Protein AF-M0ZVP5-F1 (afdb_monomer_lite)

Foldseek 3Di:
DDDPDPDPVVVVLCVDPVSVVVVVVCVVDPNPVVVVVVVVVVVVVVPPPDQDDPRDDDDDD

InterPro domains:
  IPR010255 Haem peroxidase superfamily [SSF48113] (3-56)

Secondary structure (DSSP, 8-state):
--S--SSHHHHHHHHSHHHHHHHHHHHHSSSHHHHHHHHHHHHHHHTTT---GGG------

Radius of gyration: 17.51 Å; chains: 1; bounding box: 41×25×40 Å

Sequence (61 aa):
MRGRELLFADQQLMANEKTAAAVTDYAIDDGIIFRTEFAHAMAKLSNFGVLNGSQGSKFID

Structure (mmCIF, N/CA/C/O backbone):
data_AF-M0ZVP5-F1
#
_entry.id   AF-M0ZVP5-F1
#
loop_
_atom_site.group_PDB
_atom_site.id
_atom_site.type_symbol
_atom_site.label_atom_id
_atom_site.label_alt_id
_atom_site.label_comp_id
_atom_site.label_asym_id
_atom_site.label_entity_id
_atom_site.label_seq_id
_atom_site.pdbx_PDB_ins_code
_atom_site.Cartn_x
_atom_site.Cartn_y
_atom_site.Cartn_z
_atom_site.occupancy
_atom_site.B_iso_or_equiv
_atom_site.auth_seq_id
_atom_site.auth_comp_id
_atom_site.auth_asym_id
_atom_site.auth_atom_id
_atom_site.pdbx_PDB_model_num
ATOM 1 N N . MET A 1 1 ? 18.068 -4.049 -11.713 1.00 47.03 1 MET A N 1
ATOM 2 C CA . MET A 1 1 ? 17.355 -4.857 -10.703 1.00 47.03 1 MET A CA 1
ATOM 3 C C . MET A 1 1 ? 16.234 -5.594 -11.426 1.00 47.03 1 MET A C 1
ATOM 5 O O . MET A 1 1 ? 15.372 -4.920 -11.960 1.00 47.03 1 MET A O 1
ATOM 9 N N . ARG A 1 2 ? 16.293 -6.920 -11.605 1.00 55.78 2 ARG A N 1
ATOM 10 C CA . ARG A 1 2 ? 15.210 -7.707 -12.233 1.00 55.78 2 ARG A CA 1
ATOM 11 C C . ARG A 1 2 ? 15.218 -9.125 -11.645 1.00 55.78 2 ARG A C 1
ATOM 13 O O . ARG A 1 2 ? 16.268 -9.760 -11.670 1.00 55.78 2 ARG A O 1
ATOM 20 N N . GLY A 1 3 ? 14.072 -9.587 -11.131 1.00 53.66 3 GLY A N 1
ATOM 21 C CA . GLY A 1 3 ? 13.792 -11.011 -10.878 1.00 53.66 3 GLY A CA 1
ATOM 22 C C . GLY A 1 3 ? 14.003 -11.568 -9.461 1.00 53.66 3 GLY A C 1
ATOM 23 O O . GLY A 1 3 ? 14.358 -12.734 -9.344 1.00 53.66 3 GLY A O 1
ATOM 24 N N . ARG A 1 4 ? 13.808 -10.784 -8.390 1.00 62.53 4 ARG A N 1
ATOM 25 C CA . ARG A 1 4 ? 13.912 -11.271 -6.990 1.00 62.53 4 ARG A CA 1
ATOM 26 C C . ARG A 1 4 ? 12.599 -11.251 -6.197 1.00 62.53 4 ARG A C 1
ATOM 28 O O . ARG A 1 4 ? 12.626 -11.398 -4.983 1.00 62.53 4 ARG A O 1
ATOM 35 N N . GLU A 1 5 ? 11.467 -11.078 -6.865 1.00 65.00 5 GLU A N 1
ATOM 36 C CA . GLU A 1 5 ? 10.151 -11.020 -6.220 1.00 65.00 5 GLU A CA 1
ATOM 37 C C . GLU A 1 5 ? 9.420 -12.351 -6.414 1.00 65.00 5 GLU A C 1
ATOM 39 O O . GLU A 1 5 ? 9.325 -12.850 -7.539 1.00 65.00 5 GLU A O 1
ATOM 44 N N . LEU A 1 6 ? 8.973 -12.944 -5.300 1.00 76.94 6 LEU A N 1
ATOM 45 C CA . LEU A 1 6 ? 8.420 -14.301 -5.232 1.00 76.94 6 LEU A CA 1
ATOM 46 C C . LEU A 1 6 ? 6.998 -14.375 -5.808 1.00 76.94 6 LEU A C 1
ATOM 48 O O . LEU A 1 6 ? 6.609 -15.418 -6.332 1.00 76.94 6 LEU A O 1
ATOM 52 N N . LEU A 1 7 ? 6.227 -13.286 -5.725 1.00 82.81 7 LEU A N 1
ATOM 53 C CA . LEU A 1 7 ? 4.826 -13.261 -6.134 1.00 82.81 7 LEU A CA 1
ATOM 54 C C . LEU A 1 7 ? 4.618 -12.413 -7.391 1.00 82.81 7 LEU A C 1
ATOM 56 O O . LEU A 1 7 ? 5.176 -11.329 -7.544 1.00 82.81 7 LEU A O 1
ATOM 60 N N . PHE A 1 8 ? 3.731 -12.881 -8.274 1.00 84.94 8 PHE A N 1
ATOM 61 C CA . PHE A 1 8 ? 3.303 -12.125 -9.455 1.00 84.94 8 PHE A CA 1
ATOM 62 C C . PHE A 1 8 ? 2.706 -10.760 -9.078 1.00 84.94 8 PHE A C 1
ATOM 64 O O . PHE A 1 8 ? 2.939 -9.780 -9.778 1.00 84.94 8 PHE A O 1
ATOM 71 N N . ALA A 1 9 ? 1.977 -10.691 -7.958 1.00 86.75 9 ALA A N 1
ATOM 72 C CA . ALA A 1 9 ? 1.396 -9.450 -7.451 1.00 86.75 9 ALA A CA 1
ATOM 73 C C . ALA A 1 9 ? 2.461 -8.389 -7.117 1.00 86.75 9 ALA A C 1
ATOM 75 O O . ALA A 1 9 ? 2.245 -7.217 -7.416 1.00 86.75 9 ALA A O 1
ATOM 76 N N . ASP A 1 10 ? 3.616 -8.798 -6.585 1.00 86.00 10 ASP A N 1
ATOM 77 C CA . ASP A 1 10 ? 4.717 -7.884 -6.259 1.00 86.00 10 ASP A CA 1
ATOM 78 C C . ASP A 1 10 ? 5.283 -7.260 -7.542 1.00 86.00 10 ASP A C 1
ATOM 80 O O . ASP A 1 10 ? 5.396 -6.040 -7.652 1.00 86.00 10 ASP A O 1
ATOM 84 N N . GLN A 1 11 ? 5.496 -8.082 -8.576 1.00 87.56 11 GLN A N 1
ATOM 85 C CA . GLN A 1 11 ? 5.992 -7.610 -9.874 1.00 87.56 11 GLN A CA 1
ATOM 86 C C . GLN A 1 11 ? 5.024 -6.639 -10.560 1.00 87.56 11 GLN A C 1
ATOM 88 O O . GLN A 1 11 ? 5.459 -5.753 -11.300 1.00 87.56 11 GLN A O 1
ATOM 93 N N . GLN A 1 12 ? 3.714 -6.769 -10.319 1.00 91.12 12 GLN A N 1
ATOM 94 C CA . GLN A 1 12 ? 2.734 -5.829 -10.867 1.00 91.12 12 GLN A CA 1
ATOM 95 C C . GLN A 1 12 ? 2.885 -4.416 -10.292 1.00 91.12 12 GLN A C 1
ATOM 97 O O . GLN A 1 12 ? 2.548 -3.454 -10.984 1.00 91.12 12 GLN A O 1
ATOM 102 N N . LEU A 1 13 ? 3.453 -4.252 -9.091 1.00 90.75 13 LEU A N 1
ATOM 103 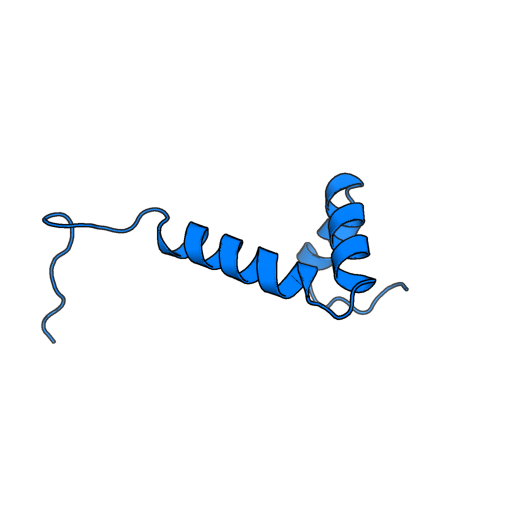C CA . LEU A 1 13 ? 3.738 -2.923 -8.538 1.00 90.75 13 LEU A CA 1
ATOM 104 C C . LEU A 1 13 ? 4.772 -2.167 -9.380 1.00 90.75 13 LEU A C 1
ATOM 106 O O . LEU A 1 13 ? 4.701 -0.945 -9.473 1.00 90.75 13 LEU A O 1
ATOM 110 N N . MET A 1 14 ? 5.672 -2.878 -10.059 1.00 89.50 14 MET A N 1
ATOM 111 C CA . MET A 1 14 ? 6.655 -2.291 -10.975 1.00 89.50 14 MET A CA 1
ATOM 112 C C . MET A 1 14 ? 6.136 -2.139 -12.414 1.00 89.50 14 MET A C 1
ATOM 114 O O . MET A 1 14 ? 6.771 -1.467 -13.223 1.00 89.50 14 MET A O 1
ATOM 118 N N . ALA A 1 15 ? 4.999 -2.756 -12.754 1.00 89.56 15 ALA A N 1
ATOM 119 C CA . ALA A 1 15 ? 4.438 -2.750 -14.107 1.00 89.56 15 ALA A CA 1
ATOM 120 C C . ALA A 1 15 ? 3.604 -1.494 -14.421 1.00 89.56 15 ALA A C 1
ATOM 122 O O . ALA A 1 15 ? 3.429 -1.146 -15.589 1.00 89.56 15 ALA A O 1
ATOM 123 N N . ASN A 1 16 ? 3.089 -0.808 -13.397 1.00 91.94 16 ASN A N 1
ATOM 124 C CA . ASN A 1 16 ? 2.366 0.454 -13.537 1.00 91.94 16 ASN A CA 1
ATOM 125 C C . ASN A 1 16 ? 3.251 1.633 -13.108 1.00 91.94 16 ASN A C 1
ATOM 127 O O . ASN A 1 16 ? 3.849 1.603 -12.037 1.00 91.94 16 ASN A O 1
ATOM 131 N N . GLU A 1 17 ? 3.295 2.698 -13.913 1.00 92.38 17 GLU A N 1
ATOM 132 C CA . GLU A 1 17 ? 4.186 3.847 -13.685 1.00 92.38 17 GLU A CA 1
ATOM 133 C C . GLU A 1 17 ? 4.003 4.507 -12.311 1.00 92.38 17 GLU A C 1
ATOM 135 O O . GLU A 1 17 ? 4.981 4.893 -11.672 1.00 92.38 17 GLU A O 1
ATOM 140 N N . LYS A 1 18 ? 2.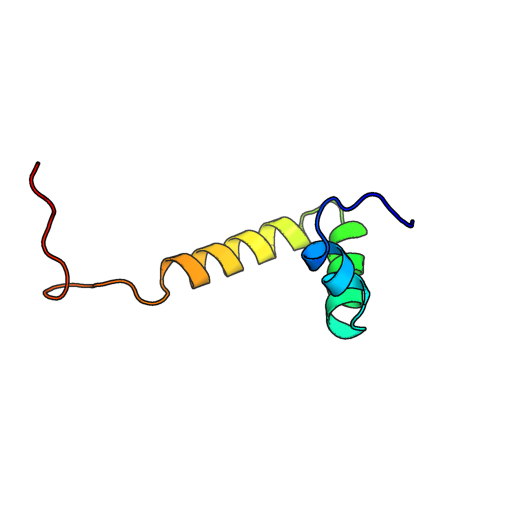763 4.610 -11.817 1.00 93.19 18 LYS A N 1
ATOM 141 C CA . LYS A 1 18 ? 2.481 5.270 -10.534 1.00 93.19 18 LYS A CA 1
ATOM 142 C C . LYS A 1 18 ? 2.973 4.446 -9.353 1.00 93.19 18 LYS A C 1
ATOM 144 O O . LYS A 1 18 ? 3.555 4.990 -8.420 1.00 93.19 18 LYS A O 1
ATOM 149 N N . THR A 1 19 ? 2.728 3.140 -9.380 1.00 93.06 19 THR A N 1
ATOM 150 C CA . THR A 1 19 ? 3.175 2.248 -8.307 1.00 93.06 19 THR A CA 1
ATOM 151 C C . THR A 1 19 ? 4.679 2.003 -8.388 1.00 93.06 19 THR A C 1
ATOM 153 O O . THR A 1 19 ? 5.321 1.916 -7.348 1.00 93.06 19 THR A O 1
ATOM 156 N N . ALA A 1 20 ? 5.267 2.007 -9.588 1.00 94.12 20 ALA A N 1
ATOM 157 C CA . ALA A 1 20 ? 6.708 1.879 -9.781 1.00 94.12 20 ALA A CA 1
ATOM 158 C C . ALA A 1 20 ? 7.476 3.078 -9.203 1.00 94.12 20 ALA A C 1
ATOM 160 O O . ALA A 1 20 ? 8.538 2.895 -8.606 1.00 94.12 20 ALA A O 1
ATOM 161 N N . ALA A 1 21 ? 6.929 4.294 -9.330 1.00 93.50 21 ALA A N 1
ATOM 162 C CA . ALA A 1 21 ? 7.485 5.481 -8.682 1.00 93.50 21 ALA A CA 1
ATOM 163 C C . ALA A 1 21 ? 7.495 5.328 -7.152 1.00 93.50 21 ALA A C 1
ATOM 165 O O . ALA A 1 21 ? 8.541 5.491 -6.534 1.00 93.50 21 ALA A O 1
ATOM 166 N N . ALA A 1 22 ? 6.380 4.891 -6.555 1.00 91.81 22 ALA A N 1
ATOM 167 C CA . ALA A 1 22 ? 6.306 4.654 -5.112 1.00 91.81 22 ALA A CA 1
ATOM 168 C C . ALA A 1 22 ? 7.283 3.561 -4.633 1.00 91.81 22 ALA A C 1
ATOM 170 O O . ALA A 1 22 ? 7.952 3.738 -3.618 1.00 91.81 22 ALA A O 1
ATOM 171 N N . VAL A 1 23 ? 7.417 2.450 -5.372 1.00 91.44 23 VAL A N 1
ATOM 172 C CA . VAL A 1 23 ? 8.409 1.404 -5.053 1.00 91.44 23 VAL A CA 1
ATOM 173 C C . VAL A 1 23 ? 9.833 1.961 -5.127 1.00 91.44 23 VAL A C 1
ATOM 175 O O . VAL A 1 23 ? 10.661 1.642 -4.276 1.00 91.44 23 VAL A O 1
ATOM 178 N N . THR A 1 24 ? 10.113 2.816 -6.111 1.00 92.75 24 THR A N 1
ATOM 179 C CA . THR A 1 24 ? 11.420 3.467 -6.262 1.00 92.75 24 THR A CA 1
ATOM 180 C C . THR A 1 24 ? 11.716 4.392 -5.081 1.00 92.75 24 THR A C 1
ATOM 182 O O . THR A 1 24 ? 12.784 4.277 -4.484 1.00 92.75 24 THR A O 1
ATOM 185 N N . ASP A 1 25 ? 10.762 5.235 -4.683 1.00 92.19 25 ASP A N 1
ATOM 186 C CA . ASP A 1 25 ? 10.908 6.140 -3.537 1.00 92.19 25 ASP A CA 1
ATOM 187 C C . ASP A 1 25 ? 11.144 5.368 -2.229 1.00 92.19 25 ASP A C 1
ATOM 189 O O . ASP A 1 25 ? 12.029 5.711 -1.444 1.00 92.19 25 ASP A O 1
ATOM 193 N N . TYR A 1 26 ? 10.408 4.273 -2.013 1.00 92.38 26 TYR A N 1
ATOM 194 C CA . TYR A 1 26 ? 10.579 3.417 -0.836 1.00 92.38 26 TYR A CA 1
ATOM 195 C C . TYR A 1 26 ? 11.906 2.654 -0.814 1.00 92.38 26 TYR A C 1
ATOM 197 O O . TYR A 1 26 ? 12.384 2.317 0.268 1.00 92.38 26 TYR A O 1
ATOM 205 N N . ALA A 1 27 ? 12.492 2.368 -1.979 1.00 89.88 27 ALA A N 1
ATOM 206 C CA . ALA A 1 27 ? 13.752 1.638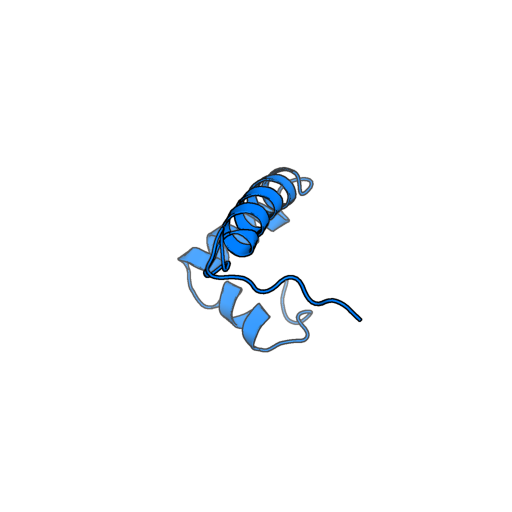 -2.094 1.00 89.88 27 ALA A CA 1
ATOM 207 C C . ALA A 1 27 ? 15.000 2.534 -2.014 1.00 89.88 27 ALA A C 1
ATOM 209 O O . ALA A 1 27 ? 16.083 2.022 -1.730 1.00 89.88 27 ALA A O 1
ATOM 210 N N . ILE A 1 28 ? 14.876 3.832 -2.315 1.00 89.88 28 ILE A N 1
ATOM 211 C CA . ILE A 1 28 ? 16.001 4.783 -2.330 1.00 89.88 28 ILE A CA 1
ATOM 212 C C . ILE A 1 28 ? 16.297 5.348 -0.938 1.00 89.88 28 ILE A C 1
ATOM 214 O O . ILE A 1 28 ? 17.454 5.626 -0.630 1.00 89.88 28 ILE A O 1
ATOM 218 N N . ASP A 1 29 ? 15.272 5.536 -0.112 1.00 83.69 29 ASP A N 1
ATOM 219 C CA . ASP A 1 29 ? 15.431 6.052 1.247 1.00 83.69 29 ASP A CA 1
ATOM 220 C C . ASP A 1 29 ? 15.917 4.958 2.220 1.00 83.69 29 ASP A C 1
ATOM 222 O O . ASP A 1 29 ? 15.721 3.767 1.973 1.00 83.69 29 ASP A O 1
ATOM 226 N N . ASP A 1 30 ? 16.462 5.337 3.384 1.00 87.88 30 ASP A N 1
ATOM 227 C CA . ASP A 1 30 ? 16.876 4.426 4.478 1.00 87.88 30 ASP A CA 1
ATOM 228 C C . ASP A 1 30 ? 15.668 3.722 5.172 1.00 87.88 30 ASP A C 1
ATOM 230 O O . ASP A 1 30 ? 15.664 3.341 6.356 1.00 87.88 30 ASP A O 1
ATOM 234 N N . GLY A 1 31 ? 14.573 3.570 4.428 1.00 85.81 31 GLY A N 1
ATOM 235 C CA . GLY A 1 31 ? 13.294 2.996 4.806 1.00 85.81 31 GLY A CA 1
ATOM 236 C C . GLY A 1 31 ? 12.455 3.873 5.735 1.00 85.81 31 GLY A C 1
ATOM 237 O O . GLY A 1 31 ? 11.464 3.382 6.269 1.00 85.81 31 GLY A O 1
ATOM 238 N N . ILE A 1 32 ? 12.822 5.133 5.981 1.00 92.31 32 ILE A N 1
ATOM 239 C CA . ILE A 1 32 ? 12.062 6.060 6.835 1.00 92.31 32 ILE A CA 1
ATOM 240 C C . ILE A 1 32 ? 10.702 6.362 6.203 1.00 92.31 32 ILE A C 1
ATOM 242 O O . ILE A 1 32 ? 9.674 6.243 6.877 1.00 92.31 32 ILE A O 1
ATOM 246 N N . ILE A 1 33 ? 10.689 6.697 4.913 1.00 92.75 33 ILE A N 1
ATOM 247 C CA . ILE A 1 33 ? 9.470 6.989 4.154 1.00 92.75 33 ILE A CA 1
ATOM 248 C C . ILE A 1 33 ? 8.565 5.755 4.157 1.00 92.75 33 ILE A C 1
ATOM 250 O O . ILE A 1 33 ? 7.403 5.840 4.553 1.00 92.75 33 ILE A O 1
ATOM 254 N N . PHE A 1 34 ? 9.121 4.588 3.817 1.00 94.06 34 PHE A N 1
ATOM 255 C CA . PHE A 1 34 ? 8.372 3.333 3.819 1.00 94.06 34 PHE A CA 1
ATOM 256 C C . PHE A 1 34 ? 7.757 3.028 5.191 1.00 94.06 34 PHE A C 1
ATOM 258 O O . PHE A 1 34 ? 6.564 2.756 5.278 1.00 94.06 34 PHE A O 1
ATOM 265 N N . ARG A 1 35 ? 8.535 3.097 6.280 1.00 95.44 35 ARG A N 1
ATOM 266 C CA . ARG A 1 35 ? 8.041 2.772 7.631 1.00 95.44 35 ARG A CA 1
ATOM 267 C C . ARG A 1 35 ?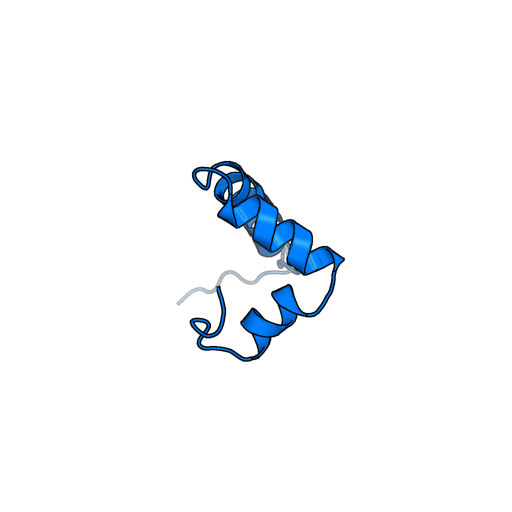 6.939 3.726 8.094 1.00 95.44 35 ARG A C 1
ATOM 269 O O . ARG A 1 35 ? 5.979 3.278 8.720 1.00 95.44 35 ARG A O 1
ATOM 276 N N . THR A 1 36 ? 7.068 5.013 7.782 1.00 95.88 36 THR A N 1
ATOM 277 C CA . THR A 1 36 ? 6.068 6.035 8.128 1.00 95.88 36 THR A CA 1
ATOM 278 C C . THR A 1 36 ? 4.747 5.774 7.411 1.00 95.88 36 THR A C 1
ATOM 280 O O . THR A 1 36 ? 3.700 5.649 8.046 1.00 95.88 36 THR A O 1
ATOM 283 N N . GLU A 1 37 ? 4.802 5.613 6.090 1.00 95.81 37 GLU A N 1
ATOM 284 C CA . GLU A 1 37 ? 3.610 5.375 5.277 1.00 95.81 37 GLU A CA 1
ATOM 285 C C . GLU A 1 37 ? 2.985 4.006 5.566 1.00 95.81 37 GLU A C 1
ATOM 287 O O . GLU A 1 37 ? 1.761 3.877 5.613 1.00 95.81 37 GLU A O 1
ATOM 292 N N . PHE A 1 38 ? 3.804 2.996 5.869 1.00 95.44 38 PHE A N 1
ATOM 293 C CA . PHE A 1 38 ? 3.327 1.696 6.327 1.00 95.44 38 PHE A CA 1
ATOM 294 C C . PHE A 1 38 ? 2.519 1.818 7.625 1.00 95.44 38 PHE A C 1
ATOM 296 O O . PHE A 1 38 ? 1.420 1.272 7.716 1.00 95.44 38 PHE A O 1
ATOM 303 N N . ALA A 1 39 ? 3.008 2.572 8.616 1.00 96.94 39 ALA A N 1
ATOM 304 C CA . ALA A 1 39 ? 2.281 2.779 9.868 1.00 96.94 39 ALA A CA 1
ATOM 305 C C . ALA A 1 39 ? 0.920 3.463 9.636 1.00 96.94 39 ALA A C 1
ATOM 307 O O . ALA A 1 39 ? -0.095 3.021 10.180 1.00 96.94 39 ALA A O 1
ATOM 308 N N . HIS A 1 40 ? 0.873 4.490 8.781 1.00 96.94 40 HIS A N 1
ATOM 309 C CA . HIS A 1 40 ? -0.377 5.157 8.407 1.00 96.94 40 HIS A CA 1
ATOM 310 C C . HIS A 1 40 ? -1.345 4.221 7.673 1.00 96.94 40 HIS A C 1
ATOM 312 O O . HIS A 1 40 ? -2.537 4.181 7.994 1.00 96.94 40 HIS A O 1
ATOM 318 N N . ALA A 1 41 ? -0.846 3.437 6.715 1.00 96.50 41 ALA A N 1
ATOM 319 C CA . ALA A 1 41 ? -1.651 2.483 5.963 1.00 96.50 41 ALA A CA 1
ATOM 320 C C . ALA A 1 41 ? -2.254 1.408 6.878 1.00 96.50 41 ALA A C 1
ATOM 322 O O .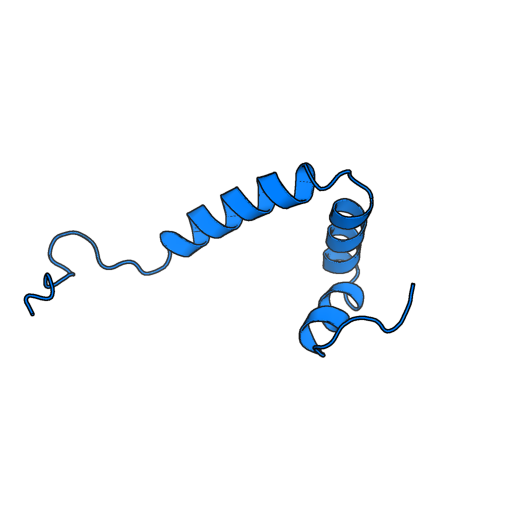 ALA A 1 41 ? -3.445 1.112 6.774 1.00 96.50 41 ALA A O 1
ATOM 323 N N . MET A 1 42 ? -1.472 0.880 7.823 1.00 96.25 42 MET A N 1
ATOM 324 C CA . MET A 1 42 ? -1.941 -0.127 8.776 1.00 96.25 42 MET A CA 1
ATOM 325 C C . MET A 1 42 ? -2.962 0.434 9.770 1.00 96.25 42 MET A C 1
ATOM 327 O O . MET A 1 42 ? -3.939 -0.248 10.073 1.00 96.25 42 MET A O 1
ATOM 331 N N . ALA A 1 43 ? -2.798 1.679 10.227 1.00 95.44 43 ALA A N 1
ATOM 332 C CA . ALA A 1 43 ? -3.794 2.352 11.064 1.00 95.44 43 ALA A CA 1
ATOM 333 C C . ALA A 1 43 ? -5.115 2.601 10.315 1.00 95.44 43 ALA A C 1
ATOM 335 O O . ALA A 1 43 ? -6.199 2.471 10.880 1.00 95.44 43 ALA A O 1
ATOM 336 N N . LYS A 1 44 ? -5.043 2.932 9.021 1.00 94.50 44 LYS A N 1
ATOM 337 C CA . LYS A 1 44 ? -6.234 3.067 8.176 1.00 94.50 44 LYS A CA 1
ATOM 338 C C . LYS A 1 44 ? -6.920 1.717 7.956 1.00 94.50 44 LYS A C 1
ATOM 340 O O . LYS A 1 44 ? -8.144 1.640 8.041 1.00 94.50 44 LYS A O 1
ATOM 345 N N . LEU A 1 45 ? -6.142 0.669 7.682 1.00 92.75 45 LEU A N 1
ATOM 346 C CA . LEU A 1 45 ? -6.646 -0.683 7.451 1.00 92.75 45 LEU A CA 1
ATOM 347 C C . LEU A 1 45 ? -7.319 -1.263 8.698 1.00 92.75 45 LEU A C 1
ATOM 349 O O . LEU A 1 45 ? -8.391 -1.850 8.589 1.00 92.75 45 LEU A O 1
ATOM 353 N N . SER A 1 46 ? -6.729 -1.066 9.880 1.00 90.62 46 SER A N 1
ATOM 354 C CA . SER A 1 46 ? -7.260 -1.602 11.139 1.00 90.62 46 SER A CA 1
ATOM 355 C C . SER A 1 46 ? -8.611 -1.012 11.537 1.00 90.62 46 SER A C 1
ATOM 357 O O . SER A 1 46 ? -9.313 -1.605 12.348 1.00 90.62 46 SER A O 1
ATOM 359 N N . ASN A 1 47 ? -8.989 0.128 10.957 1.00 87.25 47 ASN A N 1
ATOM 360 C CA . ASN A 1 47 ? -10.274 0.781 11.183 1.00 87.25 47 ASN A CA 1
ATOM 361 C C . ASN A 1 47 ? -11.287 0.526 10.048 1.00 87.25 47 ASN A C 1
ATOM 363 O O . ASN A 1 47 ? -12.385 1.085 10.049 1.00 87.25 47 ASN A O 1
ATOM 367 N N . PHE A 1 48 ? -10.941 -0.288 9.047 1.00 87.31 48 PHE A N 1
ATOM 368 C CA . PHE A 1 48 ? -11.833 -0.583 7.931 1.00 87.31 48 PHE A CA 1
ATOM 369 C C . PHE A 1 48 ? -12.833 -1.685 8.300 1.00 87.31 48 PHE A C 1
ATOM 371 O O . PHE A 1 48 ? -12.447 -2.809 8.606 1.00 87.31 48 PHE A O 1
ATOM 378 N N . GLY A 1 49 ? -14.132 -1.373 8.247 1.00 81.50 49 GLY A N 1
ATOM 379 C CA . GLY A 1 49 ? -15.200 -2.361 8.455 1.00 81.50 49 GLY A CA 1
ATOM 380 C C . GLY A 1 49 ? -15.288 -2.926 9.877 1.00 81.50 49 GLY A C 1
ATOM 381 O O . GLY A 1 49 ? -15.888 -3.981 10.072 1.00 81.50 49 GLY A O 1
ATOM 382 N N . VAL A 1 50 ? -14.694 -2.250 10.864 1.00 82.19 50 VAL A N 1
ATOM 383 C CA . VAL A 1 50 ? -14.741 -2.688 12.262 1.00 82.19 50 VAL A CA 1
ATOM 384 C C . VAL A 1 50 ? -16.152 -2.570 12.833 1.00 82.19 50 VAL A C 1
ATOM 386 O O . VAL A 1 50 ? -16.813 -1.540 12.695 1.00 82.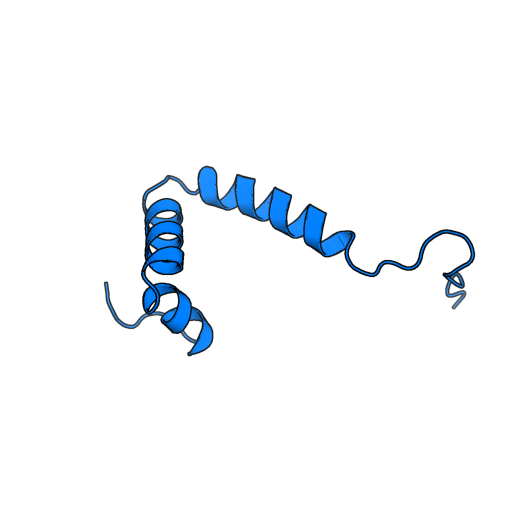19 50 VAL A O 1
ATOM 389 N N . LEU A 1 51 ? -16.598 -3.626 13.515 1.00 82.12 51 LEU A N 1
ATOM 390 C CA . LEU A 1 51 ? -17.819 -3.597 14.315 1.00 82.12 51 LEU A CA 1
ATOM 391 C C . LEU A 1 51 ? -17.542 -2.777 15.578 1.00 82.12 51 LEU A C 1
ATOM 393 O O . LEU A 1 51 ? -16.647 -3.113 16.354 1.00 82.12 51 LEU A O 1
ATOM 397 N N . ASN A 1 52 ? -18.295 -1.698 15.782 1.00 77.62 52 ASN A N 1
ATOM 398 C CA . ASN A 1 52 ? -18.158 -0.833 16.953 1.00 77.62 52 ASN A CA 1
ATOM 399 C C . ASN A 1 52 ? -19.401 -0.895 17.854 1.00 77.62 52 ASN A C 1
ATOM 401 O O . ASN A 1 52 ? -20.480 -1.305 17.427 1.00 77.62 52 ASN A O 1
ATOM 405 N N . GLY A 1 53 ? -19.251 -0.487 19.117 1.00 72.81 53 GLY A N 1
ATOM 406 C CA . GLY A 1 53 ? -20.371 -0.333 20.049 1.00 72.81 53 GLY A CA 1
ATOM 407 C C . GLY A 1 53 ? -21.262 -1.577 20.141 1.00 72.81 53 GLY A C 1
ATOM 408 O O . GLY A 1 53 ? -20.799 -2.654 20.506 1.00 72.81 53 GLY A O 1
ATOM 409 N N . SER A 1 54 ? -22.544 -1.422 19.803 1.00 71.75 54 SER A N 1
ATOM 410 C CA . SER A 1 54 ? -23.558 -2.485 19.840 1.00 71.75 54 SER A CA 1
ATOM 411 C C . SER A 1 54 ? -23.501 -3.468 18.664 1.00 71.75 54 SER A C 1
ATOM 413 O O . SER A 1 54 ? -24.249 -4.442 18.661 1.00 71.75 54 SER A O 1
ATOM 415 N N . GLN A 1 55 ? -22.645 -3.231 17.665 1.00 80.69 55 GLN A N 1
ATOM 416 C CA . GLN A 1 55 ? -22.504 -4.109 16.499 1.00 80.69 55 GLN A CA 1
ATOM 417 C C . GLN A 1 55 ? -21.641 -5.343 16.793 1.00 80.69 55 GLN A C 1
ATOM 419 O O . GLN A 1 55 ? -21.692 -6.314 16.043 1.00 80.69 55 GLN A O 1
ATOM 424 N N . GLY A 1 56 ? -20.840 -5.309 17.863 1.00 71.88 56 GLY A N 1
ATOM 425 C CA . GLY A 1 56 ? -20.011 -6.431 18.291 1.00 71.88 56 GLY A CA 1
ATOM 426 C C . GLY A 1 56 ? -20.622 -7.178 19.474 1.00 71.88 56 GLY A C 1
ATOM 427 O O . GLY A 1 56 ? -20.975 -6.574 20.484 1.00 71.88 56 GLY A O 1
ATOM 428 N N . SER A 1 57 ? -20.683 -8.507 19.398 1.00 73.25 57 SER A N 1
ATOM 429 C CA . SER A 1 57 ? -20.771 -9.355 20.590 1.00 73.25 57 SER A CA 1
ATOM 430 C C . SER A 1 57 ? -19.358 -9.605 21.112 1.00 73.25 57 SER A C 1
ATOM 432 O O . SER A 1 57 ? -18.495 -10.055 20.357 1.00 73.25 57 SER A O 1
ATOM 434 N N . LYS A 1 58 ? -19.097 -9.341 22.398 1.00 72.69 58 LYS A N 1
ATOM 435 C CA . LYS A 1 58 ? -17.841 -9.776 23.021 1.00 72.69 58 LYS A CA 1
ATOM 436 C C . LYS A 1 58 ? -17.849 -11.304 23.040 1.00 72.69 58 LYS A C 1
ATOM 438 O O . LYS A 1 58 ? -18.712 -11.885 23.691 1.00 72.69 58 LYS A O 1
ATOM 443 N N . PHE A 1 59 ? -16.930 -11.937 22.314 1.00 70.94 59 PHE A N 1
ATOM 444 C CA . PHE A 1 59 ? -16.741 -13.383 22.398 1.00 70.94 59 PHE A CA 1
ATOM 445 C C . PHE A 1 59 ? -16.345 -13.720 23.843 1.00 70.94 59 PHE A C 1
ATOM 447 O O . PHE A 1 59 ? -15.321 -13.241 24.333 1.00 70.94 59 PHE A O 1
ATOM 454 N N . ILE A 1 60 ? -17.220 -14.438 24.544 1.00 65.69 60 ILE A N 1
ATOM 455 C CA . ILE A 1 60 ? -16.938 -15.049 25.842 1.00 65.69 60 ILE A CA 1
ATOM 456 C C . ILE A 1 60 ? -16.716 -16.526 25.521 1.00 65.69 60 ILE A C 1
ATOM 458 O O . ILE A 1 60 ? -17.670 -17.207 25.150 1.00 65.69 60 ILE A O 1
ATOM 462 N N . ASP A 1 61 ? -15.456 -16.946 25.571 1.00 65.00 61 ASP A N 1
ATOM 463 C CA . ASP A 1 61 ? -15.021 -18.346 25.614 1.00 65.00 61 ASP A CA 1
ATOM 464 C C . ASP A 1 61 ? -14.584 -18.640 27.057 1.00 65.00 61 ASP A C 1
ATOM 466 O O . ASP A 1 61 ? -13.878 -17.768 27.629 1.00 65.00 61 ASP A O 1
#

pLDDT: mean 84.76, std 11.75, range [47.03, 96.94]

Organism: Solanum tuberosum (NCBI:txid4113)